Protein AF-A0A7C5QNL1-F1 (afdb_monomer_lite)

Radius of gyration: 12.78 Å; chains: 1; bounding box: 35×23×29 Å

Structure (mmCIF, N/CA/C/O backbone):
data_AF-A0A7C5QNL1-F1
#
_entry.id   AF-A0A7C5QNL1-F1
#
loop_
_atom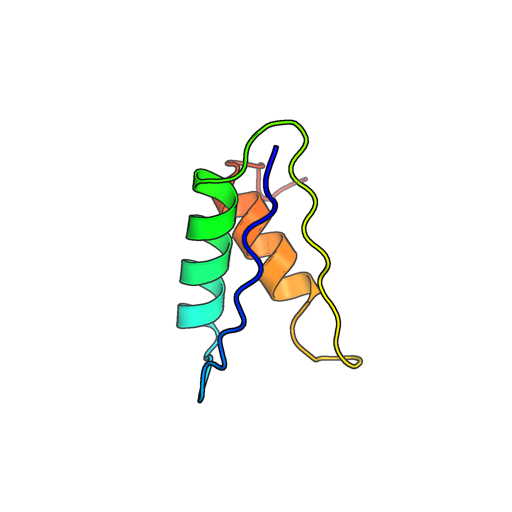_site.group_PDB
_atom_site.id
_atom_site.type_symbol
_atom_site.label_atom_id
_atom_site.label_alt_id
_atom_site.label_comp_id
_atom_site.label_asym_id
_atom_site.label_entity_id
_atom_site.label_seq_id
_atom_site.pdbx_PDB_ins_code
_atom_site.Cartn_x
_atom_site.Cartn_y
_atom_site.Cartn_z
_atom_site.occupancy
_atom_site.B_iso_or_equiv
_atom_site.auth_seq_id
_atom_site.auth_comp_id
_atom_site.auth_asym_id
_atom_site.auth_atom_id
_atom_site.pdbx_PDB_model_num
ATOM 1 N N . MET A 1 1 ? -26.392 -12.732 2.632 1.00 49.56 1 MET A N 1
ATOM 2 C CA . MET A 1 1 ? -25.332 -11.729 2.407 1.00 49.56 1 MET A CA 1
ATOM 3 C C . MET A 1 1 ? -24.530 -12.206 1.207 1.00 49.56 1 MET A C 1
ATOM 5 O O . MET A 1 1 ? -23.767 -13.151 1.336 1.00 49.56 1 MET A O 1
ATOM 9 N N . THR A 1 2 ? -24.842 -11.700 0.017 1.00 59.22 2 THR A N 1
ATOM 10 C CA . THR A 1 2 ? -24.312 -12.233 -1.248 1.00 59.22 2 THR A CA 1
ATOM 11 C C . THR A 1 2 ? -23.000 -11.523 -1.565 1.00 59.22 2 THR A C 1
ATOM 13 O O . THR A 1 2 ? -22.998 -10.307 -1.727 1.00 59.22 2 THR A O 1
ATOM 16 N N . ALA A 1 3 ? -21.884 -12.250 -1.624 1.00 66.12 3 ALA A N 1
ATOM 17 C CA . ALA A 1 3 ? -20.623 -11.684 -2.090 1.00 66.12 3 ALA A CA 1
ATOM 18 C C . ALA A 1 3 ? -20.686 -11.515 -3.617 1.00 66.12 3 ALA A C 1
ATOM 20 O O . ALA A 1 3 ? -20.855 -12.493 -4.344 1.00 66.12 3 ALA A O 1
ATOM 21 N N . LEU A 1 4 ? -20.578 -10.278 -4.103 1.00 80.88 4 LEU A N 1
ATOM 22 C CA . LEU A 1 4 ? -20.366 -10.000 -5.522 1.00 80.88 4 LEU A CA 1
ATOM 23 C C . LEU A 1 4 ? -18.879 -10.197 -5.825 1.00 80.88 4 LEU A C 1
ATOM 25 O O . LEU A 1 4 ? -18.041 -9.456 -5.320 1.00 80.88 4 LEU A O 1
ATOM 29 N N . ALA A 1 5 ? -18.557 -11.194 -6.645 1.00 83.81 5 ALA A N 1
ATOM 30 C CA . ALA A 1 5 ? -17.213 -11.384 -7.172 1.00 83.81 5 ALA A CA 1
ATOM 31 C C . ALA A 1 5 ? -17.146 -10.800 -8.587 1.00 83.81 5 ALA A C 1
ATOM 33 O O . ALA A 1 5 ? -17.909 -11.196 -9.467 1.00 83.81 5 ALA A O 1
ATOM 34 N N . PHE A 1 6 ? -16.224 -9.868 -8.811 1.00 89.69 6 PHE A N 1
ATOM 35 C CA . PHE A 1 6 ? -15.901 -9.353 -10.136 1.00 89.69 6 PHE A CA 1
ATOM 36 C C . PHE A 1 6 ? -14.380 -9.309 -10.302 1.00 89.69 6 PHE A C 1
ATOM 38 O O . PHE A 1 6 ? -13.642 -9.173 -9.329 1.00 89.69 6 PHE A O 1
ATOM 45 N N . SER A 1 7 ? -13.904 -9.432 -11.539 1.00 90.31 7 SER A N 1
ATOM 46 C CA . SER A 1 7 ? -12.479 -9.345 -11.865 1.00 90.31 7 SER A CA 1
ATOM 47 C C . SER A 1 7 ? -12.260 -8.301 -12.947 1.00 90.31 7 SER A C 1
ATOM 49 O O . SER A 1 7 ? -12.913 -8.358 -13.991 1.00 90.31 7 SER A O 1
ATOM 51 N N . LEU A 1 8 ? -11.310 -7.395 -12.732 1.00 88.94 8 LEU A N 1
ATOM 52 C CA . LEU A 1 8 ? -10.885 -6.407 -13.721 1.00 88.94 8 LEU A CA 1
ATOM 53 C C . LEU A 1 8 ? -9.424 -6.657 -14.091 1.00 88.94 8 LEU A C 1
ATOM 55 O O . LEU A 1 8 ? -8.610 -7.019 -13.243 1.00 88.94 8 LEU A O 1
ATOM 59 N N . ARG A 1 9 ? -9.089 -6.447 -15.364 1.00 89.19 9 ARG A N 1
ATOM 60 C CA . ARG A 1 9 ? -7.704 -6.407 -15.844 1.00 89.19 9 ARG A CA 1
ATOM 61 C C . ARG A 1 9 ? -7.414 -5.007 -16.352 1.00 89.19 9 ARG A C 1
ATOM 63 O O . ARG A 1 9 ? -8.100 -4.536 -17.254 1.00 89.19 9 ARG A O 1
ATOM 70 N N . TRP A 1 10 ? -6.396 -4.374 -15.783 1.00 85.19 10 TRP A N 1
ATOM 71 C CA . TRP A 1 10 ? -5.955 -3.042 -16.183 1.00 85.19 10 TRP A CA 1
ATOM 72 C C . TRP A 1 10 ? -4.674 -3.145 -17.014 1.00 85.19 10 TRP A C 1
ATOM 74 O O . TRP A 1 10 ? -3.629 -3.492 -16.460 1.00 85.19 10 TRP A O 1
ATOM 84 N N . PRO A 1 11 ? -4.712 -2.876 -18.329 1.00 80.81 11 PRO A N 1
ATOM 85 C CA . PRO A 1 11 ? -3.488 -2.748 -19.103 1.00 80.81 11 PRO A CA 1
ATOM 86 C C . PRO A 1 11 ? -2.792 -1.424 -18.752 1.00 80.81 11 PRO A C 1
ATOM 88 O O . PRO A 1 11 ? -3.426 -0.372 -18.751 1.00 80.81 11 PRO A O 1
ATOM 91 N N . GLY A 1 12 ? -1.486 -1.476 -18.470 1.00 75.44 12 GLY A N 1
ATOM 92 C CA . GLY A 1 12 ? -0.635 -0.282 -18.395 1.00 75.44 12 GLY A CA 1
ATOM 93 C C . GLY A 1 12 ? -0.846 0.603 -17.163 1.00 75.44 12 GLY A C 1
ATOM 94 O O . GLY A 1 12 ? -1.154 1.784 -17.294 1.00 75.44 12 GLY A O 1
ATOM 95 N N . LEU A 1 13 ? -0.656 0.055 -15.960 1.00 82.19 13 LEU A N 1
ATOM 96 C CA . LEU A 1 13 ? -0.662 0.849 -14.731 1.00 82.19 13 LEU A CA 1
ATOM 97 C C . LEU A 1 13 ? 0.712 1.509 -14.515 1.00 82.19 13 LEU A C 1
ATOM 99 O O .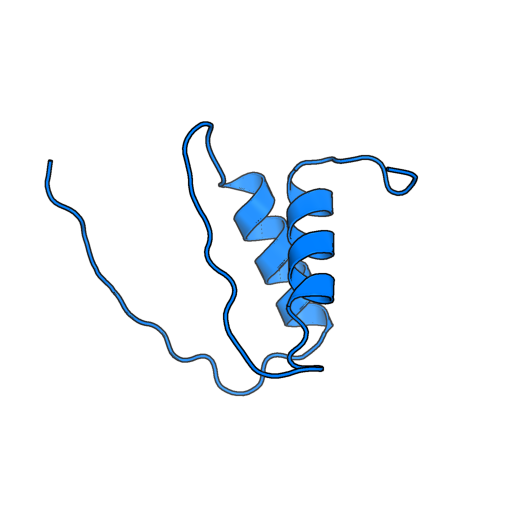 LEU A 1 13 ? 1.671 0.842 -14.131 1.00 82.19 13 LEU A O 1
ATOM 103 N N . ASP A 1 14 ? 0.814 2.816 -14.756 1.00 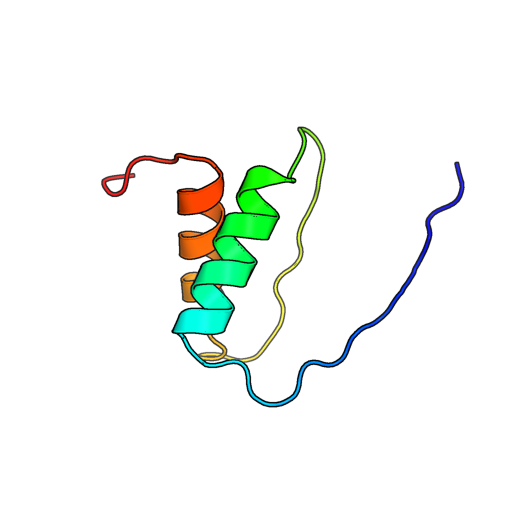91.62 14 ASP A N 1
ATOM 104 C CA . ASP A 1 14 ? 1.996 3.595 -14.375 1.00 91.62 14 ASP A CA 1
ATOM 105 C C . ASP A 1 14 ? 1.979 3.968 -12.876 1.00 91.62 14 ASP A C 1
ATOM 107 O O . ASP A 1 14 ? 1.010 3.721 -12.148 1.00 91.62 14 ASP A O 1
ATOM 111 N N . LEU A 1 15 ? 3.063 4.580 -12.386 1.00 93.00 15 LEU A N 1
ATOM 112 C CA . LEU A 1 15 ? 3.174 4.989 -10.980 1.00 93.00 15 LEU A CA 1
ATOM 113 C C . LEU A 1 15 ? 2.106 6.015 -10.569 1.00 93.00 15 LEU A C 1
ATOM 115 O O . LEU A 1 15 ? 1.631 5.982 -9.433 1.00 93.00 15 LEU A O 1
ATOM 119 N N . ALA A 1 16 ? 1.706 6.912 -11.471 1.00 94.31 16 ALA A N 1
ATOM 120 C CA . ALA A 1 16 ? 0.713 7.938 -11.170 1.00 94.31 16 ALA A CA 1
ATOM 121 C C . ALA A 1 16 ? -0.689 7.326 -11.033 1.00 94.31 16 ALA A C 1
ATOM 123 O O . ALA A 1 16 ? -1.433 7.665 -10.110 1.00 94.31 16 ALA A O 1
ATOM 124 N N . ALA A 1 17 ? -1.041 6.392 -11.914 1.00 93.12 17 ALA A N 1
ATOM 125 C CA . ALA A 1 17 ? -2.265 5.610 -11.857 1.00 93.12 17 ALA A CA 1
ATOM 126 C C . ALA A 1 17 ? -2.304 4.739 -10.599 1.00 93.12 17 ALA A C 1
ATOM 128 O O . ALA A 1 17 ? -3.324 4.716 -9.913 1.00 93.12 17 ALA A O 1
ATOM 129 N N . MET A 1 18 ? -1.185 4.105 -10.245 1.00 94.12 18 MET A N 1
ATOM 130 C CA . MET A 1 18 ? -1.058 3.314 -9.020 1.00 94.12 18 MET A CA 1
ATOM 131 C C . MET A 1 18 ? -1.249 4.174 -7.763 1.00 94.12 18 MET A C 1
ATOM 133 O O . MET A 1 18 ? -1.929 3.754 -6.828 1.00 94.12 18 MET A O 1
ATOM 137 N N . ASN A 1 19 ? -0.727 5.407 -7.760 1.00 96.12 19 ASN A N 1
ATOM 138 C CA . ASN A 1 19 ? -0.935 6.350 -6.661 1.00 96.12 19 ASN A CA 1
ATOM 139 C C . ASN A 1 19 ? -2.409 6.768 -6.533 1.00 96.12 19 ASN A C 1
ATOM 141 O O . ASN A 1 19 ? -2.965 6.727 -5.436 1.00 96.12 19 ASN A O 1
ATOM 145 N N . ARG A 1 20 ? -3.059 7.118 -7.653 1.00 96.19 20 ARG A N 1
ATOM 146 C CA . ARG A 1 20 ? -4.491 7.467 -7.673 1.00 96.19 20 ARG A CA 1
ATOM 147 C C . ARG A 1 20 ? -5.364 6.306 -7.205 1.00 96.19 20 ARG A C 1
ATOM 149 O O . ARG A 1 20 ? -6.255 6.521 -6.389 1.00 96.19 20 ARG A O 1
ATOM 156 N N . LEU A 1 21 ? -5.083 5.093 -7.687 1.00 94.94 21 LEU A N 1
ATOM 157 C CA . LEU A 1 21 ? -5.784 3.880 -7.276 1.00 94.94 21 LEU A CA 1
ATOM 158 C C . LEU A 1 21 ? -5.625 3.640 -5.775 1.00 94.94 21 LEU A C 1
ATOM 160 O O . LEU A 1 21 ? -6.623 3.458 -5.089 1.00 94.94 21 LEU A O 1
ATOM 164 N N . GLY A 1 22 ? -4.394 3.676 -5.261 1.00 96.88 22 GLY A N 1
ATOM 165 C CA . GLY A 1 22 ? -4.149 3.475 -3.837 1.00 96.88 22 GLY A CA 1
ATOM 166 C C . GLY A 1 22 ? -4.891 4.496 -2.980 1.00 96.88 22 GLY A C 1
ATOM 167 O O . GLY A 1 22 ? -5.622 4.104 -2.077 1.00 96.88 22 GLY A O 1
ATOM 168 N N . ARG A 1 23 ? -4.808 5.791 -3.316 1.00 98.31 23 ARG A N 1
ATOM 169 C CA . ARG A 1 23 ? -5.542 6.837 -2.587 1.00 98.31 23 ARG A CA 1
ATOM 170 C C . ARG A 1 23 ? -7.052 6.616 -2.617 1.00 98.31 23 ARG A C 1
ATOM 172 O O . ARG A 1 23 ? -7.706 6.803 -1.600 1.00 98.31 23 ARG A O 1
ATOM 179 N N . TYR A 1 24 ? -7.600 6.226 -3.768 1.00 97.69 24 TYR A N 1
ATOM 180 C CA . TYR A 1 24 ? -9.019 5.896 -3.895 1.00 97.69 24 TYR A CA 1
ATOM 181 C C . TYR A 1 24 ? -9.403 4.718 -2.992 1.00 97.69 24 TYR A C 1
ATOM 183 O O . TYR A 1 24 ? -10.330 4.847 -2.202 1.00 97.69 24 TYR A O 1
ATOM 191 N N . LEU A 1 25 ? -8.647 3.617 -3.037 1.00 97.19 25 LEU A N 1
ATOM 192 C CA . LEU A 1 25 ? -8.880 2.457 -2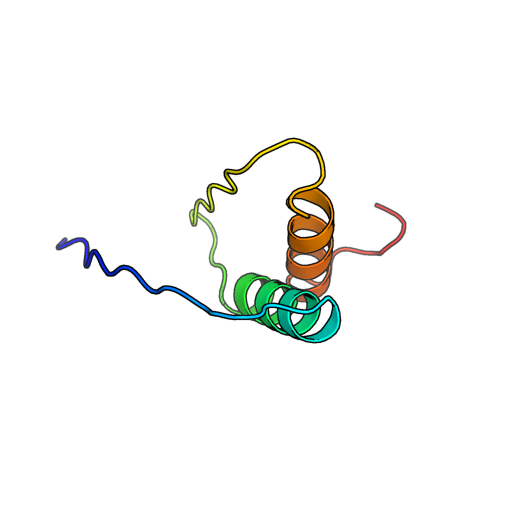.174 1.00 97.19 25 LEU A CA 1
ATOM 193 C C . LEU A 1 25 ? -8.812 2.822 -0.687 1.00 97.19 25 LEU A C 1
ATOM 195 O O . LEU A 1 25 ? -9.651 2.367 0.077 1.00 97.19 25 LEU A O 1
ATOM 199 N N . GLY A 1 26 ? -7.852 3.659 -0.284 1.00 98.06 26 GLY A N 1
ATOM 200 C CA . GLY A 1 26 ? -7.750 4.139 1.095 1.00 98.06 26 GLY A CA 1
ATOM 201 C C . G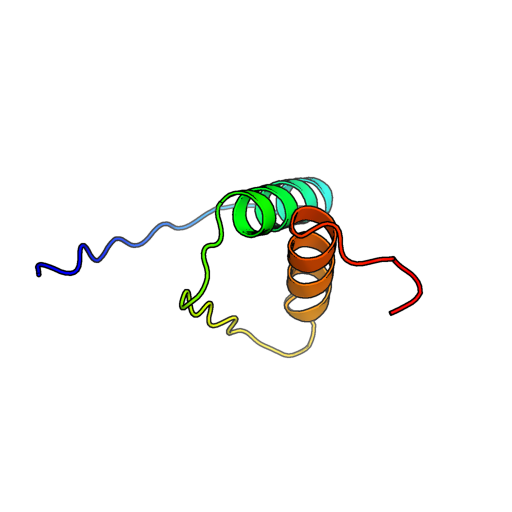LY A 1 26 ? -8.966 4.960 1.531 1.00 98.06 26 GLY A C 1
ATOM 202 O O . GLY A 1 26 ? -9.504 4.715 2.602 1.00 98.06 26 GLY A O 1
ATOM 203 N N . ARG A 1 27 ? -9.451 5.877 0.683 1.00 98.31 27 ARG A N 1
ATOM 204 C CA . ARG A 1 27 ? -10.623 6.720 0.990 1.00 98.31 27 ARG A CA 1
ATOM 205 C C . ARG A 1 27 ? -11.931 5.934 1.087 1.00 98.31 27 ARG A C 1
ATOM 207 O O . ARG A 1 27 ? -12.812 6.327 1.843 1.00 98.31 27 ARG A O 1
ATOM 214 N N . GLU A 1 28 ? -12.066 4.863 0.309 1.00 97.75 28 GLU A N 1
ATOM 215 C CA . GLU A 1 28 ? -13.283 4.041 0.280 1.00 97.75 28 GLU A CA 1
ATOM 216 C C . GLU A 1 28 ? -13.264 2.884 1.289 1.00 97.75 28 GLU A C 1
ATOM 218 O O . GLU A 1 28 ? -14.314 2.292 1.553 1.00 97.75 28 GLU A O 1
ATOM 223 N N . ALA A 1 29 ? -12.095 2.552 1.846 1.00 97.12 29 ALA A N 1
ATOM 224 C CA . ALA A 1 29 ? -11.938 1.463 2.798 1.00 97.12 29 ALA A CA 1
ATOM 225 C C . ALA A 1 29 ? -12.713 1.725 4.094 1.00 97.12 29 ALA A C 1
ATOM 227 O O . ALA A 1 29 ? -12.739 2.832 4.637 1.00 97.12 29 ALA A O 1
ATOM 228 N N . ARG A 1 30 ? -13.324 0.667 4.621 1.00 96.38 30 ARG A N 1
ATOM 229 C CA . ARG A 1 30 ? -14.108 0.684 5.856 1.00 96.38 30 ARG A CA 1
ATOM 230 C C . ARG A 1 30 ? -13.487 -0.243 6.897 1.00 96.38 30 ARG A C 1
ATOM 232 O O . ARG A 1 30 ? -12.799 -1.203 6.545 1.00 96.38 30 ARG A O 1
ATOM 239 N N . PRO A 1 31 ? -13.750 -0.011 8.195 1.00 97.00 31 PRO A N 1
ATOM 240 C CA . PRO A 1 31 ? -13.361 -0.955 9.233 1.00 97.00 31 PRO A CA 1
ATOM 241 C C . PRO A 1 31 ? -13.868 -2.370 8.920 1.00 97.00 31 PRO A C 1
ATOM 243 O O . PRO A 1 31 ? -15.063 -2.573 8.712 1.00 97.00 31 PRO A O 1
ATOM 246 N N . GLY A 1 32 ? -12.949 -3.337 8.901 1.00 95.75 32 GLY A N 1
ATOM 247 C CA . GLY A 1 32 ? -13.235 -4.737 8.576 1.00 95.75 32 GLY A CA 1
ATOM 248 C C . GLY A 1 32 ? -12.945 -5.141 7.127 1.00 95.75 32 GLY A C 1
ATOM 249 O O . GLY A 1 32 ? -12.934 -6.340 6.848 1.00 95.75 32 GLY A O 1
ATOM 250 N N . ASP A 1 33 ? -12.659 -4.197 6.225 1.00 95.25 33 ASP A N 1
ATOM 251 C CA . ASP A 1 33 ? -12.226 -4.527 4.865 1.00 95.25 33 ASP A CA 1
ATOM 252 C C . ASP A 1 33 ? -10.836 -5.184 4.870 1.00 95.25 33 ASP A C 1
ATOM 254 O O . ASP A 1 33 ? -9.932 -4.786 5.609 1.00 95.25 33 ASP A O 1
ATOM 258 N N . VAL A 1 34 ? -10.650 -6.187 4.007 1.00 94.69 34 VAL A N 1
ATOM 259 C CA . VAL A 1 34 ? -9.377 -6.905 3.846 1.00 94.69 34 VAL A CA 1
ATOM 260 C C . VAL A 1 34 ? -8.955 -6.878 2.381 1.00 94.69 34 VAL A C 1
ATOM 262 O O . VAL A 1 34 ? -9.641 -7.409 1.509 1.00 94.69 34 VAL A O 1
ATOM 265 N N . LEU A 1 35 ? -7.793 -6.280 2.116 1.00 94.62 35 LEU A N 1
ATOM 266 C CA . LEU A 1 35 ? -7.202 -6.149 0.783 1.00 94.62 35 LEU A CA 1
ATOM 267 C C . LEU A 1 35 ? -5.965 -7.052 0.673 1.00 94.62 35 LEU A C 1
ATOM 269 O O . LEU A 1 35 ? -4.958 -6.816 1.340 1.00 94.62 35 LEU A O 1
ATOM 273 N N . LEU A 1 36 ? -6.016 -8.069 -0.192 1.00 96.00 36 LEU A N 1
ATOM 274 C CA . LEU A 1 36 ? -4.861 -8.913 -0.509 1.00 96.00 36 LEU A CA 1
ATOM 275 C C . LEU A 1 36 ? -4.105 -8.347 -1.719 1.00 96.00 36 LEU A C 1
ATOM 277 O O . LEU A 1 36 ? -4.663 -8.251 -2.811 1.00 96.00 36 LEU A O 1
ATOM 281 N N . LEU A 1 37 ? -2.817 -8.034 -1.548 1.00 95.81 37 LEU A N 1
ATOM 282 C CA . LEU A 1 37 ? -1.918 -7.668 -2.646 1.00 95.81 37 LEU A CA 1
ATOM 283 C C . LEU A 1 37 ? -0.994 -8.842 -2.982 1.00 95.81 37 LEU A C 1
ATOM 285 O O . LEU A 1 37 ? -0.159 -9.232 -2.167 1.00 95.81 37 LEU A O 1
ATOM 289 N N . ALA A 1 38 ? -1.109 -9.375 -4.197 1.00 96.00 38 ALA A N 1
ATOM 290 C CA . ALA A 1 38 ? -0.311 -10.500 -4.681 1.00 96.00 38 ALA A CA 1
ATOM 291 C C . ALA A 1 38 ? 0.475 -10.127 -5.946 1.00 96.00 38 ALA A C 1
ATOM 293 O O . ALA A 1 38 ? 0.046 -9.291 -6.738 1.00 96.00 38 ALA A O 1
ATOM 294 N N . GLY A 1 39 ? 1.645 -10.740 -6.118 1.00 94.12 39 GLY A N 1
ATOM 295 C CA . GLY A 1 39 ? 2.534 -10.526 -7.260 1.00 94.12 39 GLY A CA 1
ATOM 296 C C . GLY A 1 39 ? 3.997 -10.753 -6.889 1.00 94.12 39 GLY A C 1
ATOM 297 O O . GLY A 1 39 ? 4.329 -10.853 -5.704 1.00 94.12 39 GLY A O 1
ATOM 298 N N . ASP A 1 40 ? 4.876 -10.784 -7.884 1.00 97.19 40 ASP A N 1
ATOM 299 C CA . ASP A 1 40 ? 6.301 -11.088 -7.713 1.00 97.19 40 ASP A CA 1
ATOM 300 C C . ASP A 1 40 ? 7.081 -10.001 -6.951 1.00 97.19 40 ASP A C 1
ATOM 302 O O . ASP A 1 40 ? 6.573 -8.915 -6.625 1.00 97.19 40 ASP A O 1
ATOM 306 N N . LEU A 1 41 ? 8.344 -10.290 -6.628 1.00 96.44 41 LEU A N 1
ATOM 307 C CA . LEU A 1 41 ? 9.266 -9.289 -6.093 1.00 96.44 41 LEU A CA 1
ATOM 308 C C . LEU A 1 41 ? 9.409 -8.133 -7.095 1.00 96.44 41 LEU A C 1
ATOM 310 O O . LEU A 1 41 ? 9.598 -8.349 -8.285 1.00 96.44 41 LEU A O 1
ATOM 314 N N . GLY A 1 42 ? 9.292 -6.895 -6.613 1.00 92.75 42 GLY A N 1
ATOM 315 C CA . GLY A 1 42 ? 9.338 -5.710 -7.475 1.00 92.75 42 GLY A CA 1
ATOM 316 C C . GLY A 1 42 ? 8.022 -5.361 -8.181 1.00 92.75 42 GLY A C 1
ATOM 317 O O . GLY A 1 42 ? 7.948 -4.302 -8.790 1.00 92.75 42 GLY A O 1
ATOM 318 N N . ALA A 1 43 ? 6.944 -6.143 -8.021 1.00 92.94 43 ALA A N 1
ATOM 319 C CA . ALA A 1 43 ? 5.640 -5.868 -8.649 1.00 92.94 43 ALA A CA 1
ATOM 320 C C . ALA A 1 43 ? 4.907 -4.602 -8.133 1.00 92.94 43 ALA A C 1
ATOM 322 O O . ALA A 1 43 ? 3.762 -4.359 -8.495 1.00 92.94 43 ALA A O 1
ATOM 323 N N . GLY A 1 44 ? 5.521 -3.808 -7.247 1.00 93.69 44 GLY A N 1
ATOM 324 C CA . GLY A 1 44 ? 4.938 -2.556 -6.748 1.00 93.69 44 GLY A CA 1
ATOM 325 C C . GLY A 1 44 ? 3.962 -2.695 -5.574 1.00 93.69 44 GLY A C 1
ATOM 326 O O . GLY A 1 44 ? 3.354 -1.703 -5.186 1.00 93.69 44 GLY A O 1
ATOM 327 N N . LYS A 1 45 ? 3.844 -3.880 -4.953 1.00 96.50 45 LYS A N 1
ATOM 328 C CA . LYS A 1 45 ? 2.955 -4.120 -3.793 1.00 96.50 45 LYS A CA 1
ATOM 329 C C . LYS A 1 45 ? 3.141 -3.077 -2.678 1.00 96.50 45 LYS A C 1
ATOM 331 O O . LYS A 1 45 ? 2.180 -2.433 -2.284 1.00 96.50 45 LYS A O 1
ATOM 336 N N . THR A 1 46 ? 4.381 -2.840 -2.239 1.00 95.75 46 THR A N 1
ATOM 337 C CA . THR A 1 46 ? 4.700 -1.841 -1.199 1.00 95.75 46 THR A CA 1
ATOM 338 C C . THR A 1 46 ? 4.398 -0.410 -1.646 1.00 95.75 46 THR A C 1
ATOM 340 O O . THR A 1 46 ? 3.932 0.403 -0.850 1.00 95.75 46 THR A O 1
ATOM 343 N N . THR A 1 47 ? 4.630 -0.093 -2.923 1.00 95.44 47 THR A N 1
ATOM 344 C CA . THR A 1 47 ? 4.283 1.211 -3.505 1.00 95.44 47 THR A CA 1
ATOM 345 C C . THR A 1 47 ? 2.778 1.454 -3.424 1.00 95.44 47 THR A C 1
ATOM 347 O O . THR A 1 47 ? 2.351 2.528 -3.002 1.00 95.44 47 THR A O 1
ATOM 350 N N . LEU A 1 48 ? 1.972 0.441 -3.755 1.00 96.44 48 LEU A N 1
ATOM 351 C CA . LEU A 1 48 ? 0.520 0.510 -3.646 1.00 96.44 48 LEU A CA 1
ATOM 352 C C . LEU A 1 48 ? 0.061 0.609 -2.183 1.00 96.44 48 LEU A C 1
ATOM 354 O O . LEU A 1 48 ? -0.774 1.458 -1.886 1.00 96.44 48 LEU A O 1
ATOM 358 N N . THR A 1 49 ? 0.642 -0.164 -1.256 1.00 97.06 49 THR A N 1
ATOM 359 C CA . THR A 1 49 ? 0.339 -0.054 0.185 1.00 97.06 49 THR A CA 1
ATOM 360 C C . THR A 1 49 ? 0.546 1.368 0.707 1.00 97.06 49 THR A C 1
ATOM 362 O O . THR A 1 49 ? -0.322 1.893 1.397 1.00 97.06 49 THR A O 1
ATOM 365 N N . ARG A 1 50 ? 1.647 2.033 0.337 1.00 96.88 50 ARG A N 1
ATOM 366 C CA . ARG A 1 50 ? 1.905 3.429 0.735 1.00 96.88 50 ARG A CA 1
ATOM 367 C C . ARG A 1 50 ? 0.880 4.402 0.154 1.00 96.88 50 ARG A C 1
ATOM 369 O O . ARG A 1 50 ? 0.460 5.332 0.832 1.00 96.88 50 ARG A O 1
ATOM 376 N N . ALA A 1 51 ? 0.456 4.188 -1.091 1.00 97.56 51 ALA A N 1
ATOM 377 C CA . ALA A 1 51 ? -0.589 5.003 -1.702 1.00 97.56 51 ALA A CA 1
ATOM 378 C C . ALA A 1 51 ? -1.956 4.807 -1.015 1.00 97.56 51 ALA A C 1
ATOM 380 O O . ALA A 1 51 ? -2.692 5.780 -0.862 1.00 97.56 51 ALA A O 1
ATOM 381 N N . ILE A 1 52 ? -2.268 3.584 -0.566 1.00 98.12 52 ILE A N 1
ATOM 382 C CA . ILE A 1 52 ? -3.450 3.284 0.261 1.00 98.12 52 ILE A CA 1
ATOM 383 C C . ILE A 1 52 ? -3.353 3.988 1.614 1.00 98.12 52 ILE A C 1
ATOM 385 O O . ILE A 1 52 ? -4.292 4.681 1.994 1.00 98.12 52 ILE A O 1
ATOM 389 N N . ALA A 1 53 ? -2.210 3.888 2.296 1.00 97.75 53 ALA A N 1
ATOM 390 C CA . ALA A 1 53 ? -1.971 4.566 3.571 1.00 97.75 53 ALA A CA 1
ATOM 391 C C . ALA A 1 53 ? -2.155 6.090 3.458 1.00 97.75 53 ALA A C 1
ATOM 393 O O . ALA A 1 53 ? -2.830 6.692 4.286 1.00 97.75 53 ALA A O 1
ATOM 394 N N . ALA A 1 54 ? -1.661 6.703 2.378 1.00 97.81 54 ALA A N 1
ATOM 395 C CA . ALA A 1 54 ? -1.894 8.121 2.109 1.00 97.81 54 ALA A CA 1
ATOM 396 C C . ALA A 1 54 ? -3.383 8.454 1.886 1.00 97.81 54 ALA A C 1
ATOM 398 O O . ALA A 1 54 ? -3.828 9.537 2.252 1.00 97.81 54 ALA A O 1
ATOM 399 N N . GLY A 1 55 ? -4.160 7.545 1.283 1.00 97.75 55 GLY A N 1
ATOM 400 C CA . GLY A 1 55 ? -5.615 7.686 1.146 1.00 97.75 55 GLY A CA 1
ATOM 401 C C . GLY A 1 55 ? -6.382 7.540 2.463 1.00 97.75 55 GLY A C 1
ATOM 402 O O . GLY A 1 55 ? -7.457 8.113 2.589 1.00 97.75 55 GLY A O 1
ATOM 403 N N . LEU A 1 56 ? -5.811 6.810 3.423 1.00 97.44 56 LEU A N 1
ATOM 404 C CA . LEU A 1 56 ? -6.289 6.669 4.804 1.00 97.44 56 LEU A CA 1
ATOM 405 C C . LEU A 1 56 ? -5.812 7.806 5.725 1.00 97.44 56 LEU A C 1
ATOM 407 O O . LEU A 1 56 ? -6.050 7.746 6.926 1.00 97.44 56 LEU A O 1
ATOM 411 N N . GLU A 1 57 ? -5.114 8.809 5.181 1.00 96.69 57 GLU A N 1
ATOM 412 C CA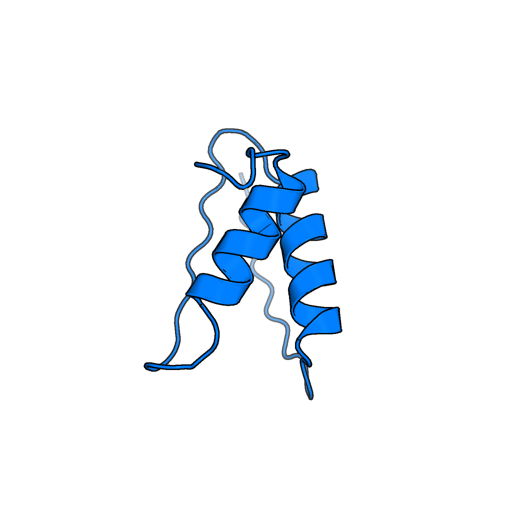 . GLU A 1 57 ? -4.547 9.938 5.933 1.00 96.69 57 GLU A CA 1
ATOM 413 C C . GLU A 1 57 ? -3.521 9.521 7.004 1.00 96.69 57 GLU A C 1
ATOM 415 O O . GLU A 1 57 ? -3.317 10.211 8.002 1.00 96.69 57 GLU A O 1
ATOM 420 N N . VAL A 1 58 ? -2.822 8.401 6.781 1.00 96.94 58 VAL A N 1
ATOM 421 C CA . VAL A 1 58 ? -1.697 7.986 7.629 1.00 96.94 58 VAL A CA 1
ATOM 422 C C . VAL A 1 58 ? -0.524 8.963 7.435 1.00 96.94 58 VAL A C 1
ATOM 424 O O . VAL A 1 58 ? -0.151 9.228 6.284 1.00 96.94 58 VAL A O 1
ATOM 427 N N . PRO A 1 59 ? 0.079 9.490 8.518 1.00 92.12 59 PRO A N 1
ATOM 428 C CA . PRO A 1 59 ? 1.228 10.387 8.425 1.00 92.12 59 PRO A CA 1
ATOM 429 C C . PRO A 1 59 ? 2.422 9.737 7.705 1.00 92.12 59 PRO A C 1
ATOM 431 O O . PRO A 1 59 ? 2.674 8.548 7.899 1.00 92.12 59 PRO A O 1
ATOM 434 N N . PRO A 1 60 ? 3.181 10.486 6.886 1.00 82.06 60 PRO A N 1
ATOM 435 C CA . PRO A 1 60 ? 4.293 9.942 6.100 1.00 82.06 60 PRO A CA 1
ATOM 436 C C . PRO A 1 60 ? 5.497 9.467 6.933 1.00 82.06 60 PRO A C 1
ATOM 438 O O . PRO A 1 60 ? 6.347 8.750 6.407 1.00 82.06 60 PRO A O 1
ATOM 441 N N . GLU A 1 61 ? 5.597 9.888 8.191 1.00 83.69 61 GLU A N 1
ATOM 442 C CA . GLU A 1 61 ? 6.631 9.486 9.151 1.00 83.69 61 GLU A CA 1
ATOM 443 C C . GLU A 1 61 ? 6.355 8.156 9.874 1.00 83.69 61 GLU A C 1
ATOM 445 O O . GLU A 1 61 ? 7.227 7.679 10.605 1.00 83.69 61 GLU A O 1
ATOM 450 N N . MET A 1 62 ? 5.166 7.576 9.686 1.00 60.34 62 MET A N 1
ATOM 451 C CA . MET A 1 62 ? 4.776 6.271 10.230 1.00 60.34 62 MET A CA 1
ATOM 452 C C . MET A 1 62 ? 5.176 5.129 9.290 1.00 60.34 62 MET A C 1
ATOM 454 O O . MET A 1 62 ? 5.646 4.092 9.810 1.00 60.34 62 MET A O 1
#

pLDDT: mean 91.31, std 10.08, range [49.56, 98.31]

Secondary structure (DSSP, 8-state):
----------S---HHHHHHHHHHHHHH--TT--------TTSSHHHHHHHHHHHTT--TT-

Foldseek 3Di:
DDDDDDDDDDPDQDLVNLLVVLLVLLQPDDPPDDDDDDDDVPPCSVSSPVSVCVSVVNDPVD

Sequence (62 aa):
MTALAFSLRWPGLDLAAMNRLGRYLGREARPGDVLLLAGDLGAGKTTLTRAIAAGLEVPPEM